Protein AF-A8DVV4-F1 (afdb_monomer_lite)

Radius of gyration: 11.35 Å; chains: 1; bounding box: 32×26×24 Å

pLDDT: mean 72.39, std 16.85, range [37.84, 89.69]

Foldseek 3Di:
DDDDADQDDDPDDDDSDQDAQDWDQAPVQGIFGFNDADPVQKTWTDDPVDPDIDIDGVVRD

Organism: Nematostella vectensis (NCBI:txid45351)

Structure (mmCIF, N/CA/C/O backbone):
data_AF-A8DVV4-F1
#
_entry.id   AF-A8DVV4-F1
#
loop_
_atom_site.group_PDB
_atom_site.id
_atom_site.type_symbol
_atom_site.label_atom_id
_atom_site.label_alt_id
_atom_site.label_comp_id
_atom_site.label_asym_id
_atom_site.label_entity_id
_atom_site.label_seq_id
_atom_site.pdbx_PDB_ins_code
_atom_site.Cartn_x
_atom_site.Cartn_y
_atom_site.Cartn_z
_atom_site.occupancy
_atom_site.B_iso_or_equiv
_atom_site.auth_seq_id
_atom_site.auth_comp_id
_atom_site.auth_asym_id
_atom_site.auth_atom_id
_atom_site.pdbx_PDB_model_num
ATOM 1 N N . GLN A 1 1 ? -22.061 10.917 -9.201 1.00 37.84 1 GLN A N 1
ATOM 2 C CA . GLN A 1 1 ? -21.484 9.660 -9.728 1.00 37.84 1 GLN A CA 1
ATOM 3 C C . GLN A 1 1 ? -20.213 9.355 -8.949 1.00 37.84 1 GLN A C 1
ATOM 5 O O . GLN A 1 1 ? -19.249 10.098 -9.067 1.00 37.84 1 GLN A O 1
ATOM 10 N N . GLY A 1 2 ? -20.259 8.361 -8.057 1.00 45.91 2 GLY A N 1
ATOM 11 C CA . GLY A 1 2 ? -19.150 8.025 -7.159 1.00 45.91 2 GLY A CA 1
ATOM 12 C C . GLY A 1 2 ? -18.025 7.290 -7.901 1.00 45.91 2 GLY A C 1
ATOM 13 O O . GLY A 1 2 ? -18.333 6.441 -8.739 1.00 45.91 2 GLY A O 1
ATOM 14 N N . PRO A 1 3 ? -16.739 7.580 -7.638 1.00 44.72 3 PRO A N 1
ATOM 15 C CA . PRO A 1 3 ? -15.641 6.903 -8.312 1.00 44.72 3 PRO A CA 1
ATOM 16 C C . PRO A 1 3 ? -15.556 5.454 -7.818 1.00 44.72 3 PRO A C 1
ATOM 18 O O . PRO A 1 3 ? -15.091 5.197 -6.714 1.00 44.72 3 PRO A O 1
ATOM 21 N N . VAL A 1 4 ? -15.969 4.508 -8.659 1.00 45.06 4 VAL A N 1
ATOM 22 C CA . VAL A 1 4 ? -15.759 3.064 -8.469 1.00 45.06 4 VAL A CA 1
ATOM 23 C C . VAL A 1 4 ? -14.258 2.818 -8.263 1.00 45.06 4 VAL A C 1
ATOM 25 O O . VAL A 1 4 ? -13.459 3.205 -9.119 1.00 45.06 4 VAL A O 1
ATOM 28 N N . MET A 1 5 ? -13.848 2.281 -7.111 1.00 45.69 5 MET A N 1
ATOM 29 C CA . MET A 1 5 ? -12.457 1.876 -6.854 1.00 45.69 5 MET A CA 1
ATOM 30 C C . MET A 1 5 ? -12.266 0.436 -7.325 1.00 45.69 5 MET A C 1
ATOM 32 O O . MET A 1 5 ? -13.063 -0.444 -7.001 1.00 45.69 5 MET A O 1
ATOM 36 N N . ALA A 1 6 ? -11.251 0.228 -8.161 1.00 44.47 6 ALA A N 1
ATOM 37 C CA . ALA A 1 6 ? -10.947 -1.056 -8.769 1.00 44.47 6 ALA A CA 1
ATOM 38 C C . ALA A 1 6 ? -10.089 -1.884 -7.804 1.00 44.47 6 ALA A C 1
ATOM 40 O O . ALA A 1 6 ? -8.921 -1.585 -7.580 1.00 44.47 6 ALA A O 1
ATOM 41 N N . VAL A 1 7 ? -10.685 -2.936 -7.243 1.00 42.41 7 VAL A N 1
ATOM 42 C CA . VAL A 1 7 ? -9.998 -3.944 -6.429 1.00 42.41 7 VAL A CA 1
ATOM 43 C C . VAL A 1 7 ? -9.043 -4.730 -7.328 1.00 42.41 7 VAL A C 1
ATOM 45 O O . VAL A 1 7 ? -9.483 -5.425 -8.244 1.00 42.41 7 VAL A O 1
ATOM 48 N N . LEU A 1 8 ? -7.735 -4.639 -7.075 1.00 42.97 8 LEU A N 1
ATOM 49 C CA . LEU A 1 8 ? -6.769 -5.543 -7.692 1.00 42.97 8 LEU A CA 1
ATOM 50 C C . LEU A 1 8 ? -6.743 -6.874 -6.940 1.00 42.97 8 LEU A C 1
ATOM 52 O O . LEU A 1 8 ? -6.510 -6.933 -5.734 1.00 42.97 8 LEU A O 1
ATOM 56 N N . ALA A 1 9 ? -7.001 -7.938 -7.697 1.00 46.50 9 ALA A N 1
ATOM 57 C CA . ALA A 1 9 ? -7.024 -9.317 -7.249 1.00 46.50 9 ALA A CA 1
ATOM 58 C C . ALA A 1 9 ? -5.686 -9.736 -6.619 1.00 46.50 9 ALA A C 1
ATOM 60 O O . ALA A 1 9 ? -4.628 -9.626 -7.240 1.00 46.50 9 ALA A O 1
ATOM 61 N N . VAL A 1 10 ? -5.755 -10.285 -5.405 1.00 44.75 10 VAL A N 1
ATOM 62 C CA . VAL A 1 10 ? -4.646 -11.005 -4.776 1.00 44.75 10 VAL A CA 1
ATOM 63 C C . VAL A 1 10 ? -4.983 -12.489 -4.855 1.00 44.75 10 VAL A C 1
ATOM 65 O O . VAL A 1 10 ? -6.040 -12.924 -4.402 1.00 44.75 10 VAL A O 1
ATOM 68 N N . ILE A 1 11 ? -4.108 -13.254 -5.501 1.00 50.75 11 ILE A N 1
ATOM 69 C CA . ILE A 1 11 ? -4.239 -14.701 -5.686 1.00 50.75 11 ILE A CA 1
ATOM 70 C C . ILE A 1 11 ? -4.413 -15.370 -4.309 1.00 50.75 11 ILE A C 1
ATOM 72 O O . ILE A 1 11 ? -3.496 -15.341 -3.492 1.00 50.75 11 ILE A O 1
ATOM 76 N N . GLY A 1 12 ? -5.587 -15.972 -4.078 1.00 40.47 12 GLY A N 1
ATOM 77 C CA . GLY A 1 12 ? -5.873 -16.860 -2.944 1.00 40.47 12 GLY A CA 1
ATOM 78 C C . GLY A 1 12 ? -6.784 -16.287 -1.850 1.00 40.47 12 GLY A C 1
ATOM 79 O O . GLY A 1 12 ? -6.294 -15.815 -0.835 1.00 40.47 12 GLY A O 1
ATOM 80 N N . GLY A 1 13 ? -8.103 -16.436 -2.032 1.00 42.44 13 GLY A N 1
ATOM 81 C CA . GLY A 1 13 ? -9.078 -16.636 -0.948 1.00 42.44 13 GLY A CA 1
ATOM 82 C C . GLY A 1 13 ? -9.415 -15.457 -0.019 1.00 42.44 13 GLY A C 1
ATOM 83 O O . GLY A 1 13 ? -8.698 -15.187 0.930 1.00 42.44 13 GLY A O 1
ATOM 84 N N . VAL A 1 14 ? -10.589 -14.850 -0.238 1.00 49.00 14 VAL A N 1
ATOM 85 C CA . VAL A 1 14 ? -11.545 -14.340 0.784 1.00 49.00 14 VAL A CA 1
ATOM 86 C C . VAL A 1 14 ? -10.984 -13.495 1.951 1.00 49.00 14 VAL A C 1
ATOM 88 O O . VAL A 1 14 ? -11.529 -13.518 3.048 1.00 49.00 14 VAL A O 1
ATOM 91 N N . ASP A 1 15 ? -9.951 -12.680 1.750 1.00 50.28 15 ASP A N 1
ATOM 92 C CA . ASP A 1 15 ? -9.644 -11.593 2.692 1.00 50.28 15 ASP A CA 1
ATOM 93 C C . ASP A 1 15 ? -9.279 -10.327 1.909 1.00 50.28 15 ASP A C 1
ATOM 95 O O . ASP A 1 15 ? -8.170 -10.168 1.405 1.00 50.28 15 ASP A O 1
ATOM 99 N N . SER A 1 16 ? -10.246 -9.414 1.772 1.00 55.56 16 SER A N 1
ATOM 100 C CA . SER A 1 16 ? -10.142 -8.141 1.033 1.00 55.56 16 SER A CA 1
ATOM 101 C C . SER A 1 16 ? -9.225 -7.108 1.707 1.00 55.56 16 SER A C 1
ATOM 103 O O . SER A 1 16 ? -9.382 -5.902 1.509 1.00 55.56 16 SER A O 1
ATOM 105 N N . ARG A 1 17 ? -8.305 -7.547 2.568 1.00 68.94 17 ARG A N 1
ATOM 106 C CA . ARG A 1 17 ? -7.453 -6.663 3.361 1.00 68.94 17 ARG A CA 1
ATOM 107 C C . ARG A 1 17 ? -6.165 -6.367 2.598 1.00 68.94 17 ARG A C 1
ATOM 1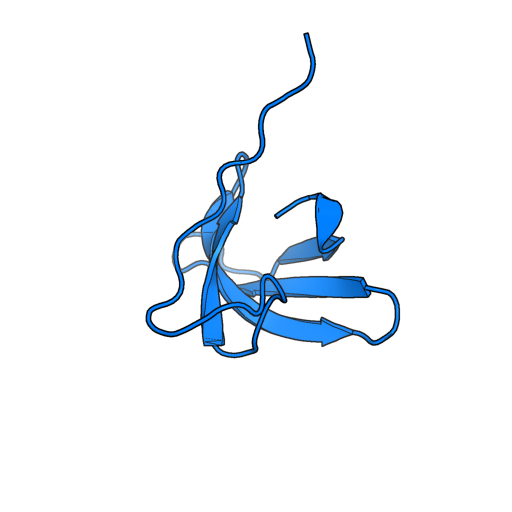09 O O . ARG A 1 17 ? -5.519 -7.294 2.107 1.00 68.94 17 ARG A O 1
ATOM 116 N N . PRO A 1 18 ? -5.730 -5.100 2.532 1.00 68.31 18 PRO A N 1
ATOM 117 C CA . PRO A 1 18 ? -4.401 -4.759 2.044 1.00 68.31 18 PRO A CA 1
ATOM 118 C C . PRO A 1 18 ? -3.342 -5.530 2.832 1.00 68.31 18 PRO A C 1
ATOM 120 O O . PRO A 1 18 ? -3.380 -5.565 4.062 1.00 68.31 18 PRO A O 1
ATOM 123 N N . ARG A 1 19 ? -2.394 -6.153 2.130 1.00 78.06 19 ARG A N 1
ATOM 124 C CA . ARG A 1 19 ? -1.279 -6.906 2.723 1.00 78.06 19 ARG A CA 1
ATOM 125 C C . ARG A 1 19 ? 0.042 -6.251 2.345 1.00 78.06 19 ARG A C 1
ATOM 127 O O . ARG A 1 19 ? 0.183 -5.710 1.251 1.00 78.06 19 ARG A O 1
ATOM 134 N N . LEU A 1 20 ? 1.019 -6.321 3.247 1.00 82.62 20 LEU A N 1
ATOM 135 C CA . LEU A 1 20 ? 2.395 -5.914 2.956 1.00 82.62 20 LEU A CA 1
ATOM 136 C C . LEU A 1 20 ? 2.938 -6.706 1.759 1.00 82.62 20 LEU A C 1
ATOM 138 O O . LEU A 1 20 ? 2.733 -7.913 1.672 1.00 82.62 20 LEU A O 1
ATOM 142 N N . GLY A 1 21 ? 3.602 -6.016 0.833 1.00 82.44 21 GLY A N 1
ATOM 143 C CA . GLY A 1 21 ? 4.100 -6.577 -0.424 1.00 82.44 21 GLY A CA 1
ATOM 144 C C . GLY A 1 21 ? 3.034 -6.768 -1.509 1.00 82.44 21 GLY A C 1
ATOM 145 O O . GLY A 1 21 ? 3.380 -7.121 -2.633 1.00 82.44 21 GLY A O 1
ATOM 146 N N . GLY A 1 22 ? 1.754 -6.518 -1.211 1.00 83.50 22 GLY A N 1
ATOM 147 C CA . GLY A 1 22 ? 0.675 -6.594 -2.192 1.00 83.50 22 GLY A CA 1
ATOM 148 C C . GLY A 1 22 ? 0.762 -5.477 -3.232 1.00 83.50 22 GLY A C 1
ATOM 149 O O . GLY A 1 22 ? 1.130 -4.344 -2.909 1.00 83.50 22 GLY A O 1
ATOM 150 N N . LEU A 1 23 ? 0.412 -5.794 -4.479 1.00 81.75 23 LEU A N 1
ATOM 151 C CA . LEU A 1 23 ? 0.260 -4.798 -5.535 1.00 81.75 23 LEU A CA 1
ATOM 152 C C . LEU A 1 23 ? -1.071 -4.066 -5.381 1.00 81.75 23 LEU A C 1
ATOM 154 O O . LEU A 1 23 ? -2.103 -4.676 -5.116 1.00 81.75 23 LEU A O 1
ATOM 158 N N . VAL A 1 24 ? -1.027 -2.754 -5.563 1.00 79.38 24 VAL A N 1
ATOM 159 C CA . VAL A 1 24 ? -2.177 -1.855 -5.486 1.00 79.38 24 VAL A CA 1
ATOM 160 C C . VAL A 1 24 ? -2.100 -0.858 -6.632 1.00 79.38 24 VAL A C 1
ATOM 162 O O . VAL A 1 24 ? -1.006 -0.466 -7.036 1.00 79.38 24 VAL A O 1
ATOM 165 N N . THR A 1 25 ? -3.246 -0.436 -7.154 1.00 80.25 25 THR A N 1
ATOM 166 C CA . THR A 1 25 ? -3.311 0.570 -8.216 1.00 80.25 25 THR A CA 1
ATOM 167 C C . THR A 1 25 ? -4.119 1.737 -7.713 1.00 80.25 25 THR A C 1
ATOM 169 O O . THR A 1 25 ? -5.322 1.620 -7.531 1.00 80.25 25 THR A O 1
ATOM 172 N N . HIS A 1 26 ? -3.452 2.867 -7.531 1.00 80.50 26 HIS A N 1
ATOM 173 C CA . HIS A 1 26 ? -4.094 4.114 -7.154 1.00 80.50 26 HIS A CA 1
ATOM 174 C C . HIS A 1 26 ? -4.403 4.925 -8.413 1.00 80.50 26 HIS A C 1
ATOM 176 O O . HIS A 1 26 ? -3.567 5.004 -9.314 1.00 80.50 26 HIS A O 1
ATOM 182 N N . LYS A 1 27 ? -5.562 5.585 -8.477 1.00 77.75 27 LYS A N 1
ATOM 183 C CA . LYS A 1 27 ? -5.976 6.359 -9.666 1.00 77.75 27 LYS A CA 1
ATOM 184 C C . LYS A 1 27 ? -4.962 7.432 -10.068 1.00 77.75 27 LYS A C 1
ATOM 186 O O . LYS A 1 27 ? -4.661 7.568 -11.247 1.00 77.75 27 LYS A O 1
ATOM 191 N N . ASP A 1 28 ? -4.389 8.125 -9.086 1.00 79.38 28 ASP A N 1
ATOM 192 C CA . ASP A 1 28 ? -3.428 9.208 -9.337 1.00 79.38 28 ASP A CA 1
ATOM 193 C C . ASP A 1 28 ? -1.964 8.748 -9.434 1.00 79.38 28 ASP A C 1
ATOM 195 O O . ASP A 1 28 ? -1.130 9.475 -9.968 1.00 79.38 28 ASP A O 1
ATOM 199 N N . TRP A 1 29 ? -1.613 7.587 -8.864 1.00 76.62 29 TRP A N 1
ATOM 200 C CA . TRP A 1 29 ? -0.210 7.132 -8.753 1.00 76.62 29 TRP A CA 1
ATOM 201 C C . TRP A 1 29 ? 0.088 5.905 -9.620 1.00 76.62 29 TRP A C 1
ATOM 203 O O . TRP A 1 29 ? 1.237 5.472 -9.721 1.00 76.62 29 TRP A O 1
ATOM 213 N N . GLY A 1 30 ? -0.947 5.330 -10.232 1.00 80.88 30 GLY A N 1
ATOM 214 C CA . GLY A 1 30 ? -0.872 4.079 -10.964 1.00 80.88 30 GLY A CA 1
ATOM 215 C C . GLY A 1 30 ? -0.532 2.898 -10.056 1.00 80.88 30 GLY A C 1
ATOM 216 O O . GLY A 1 30 ? -0.895 2.856 -8.878 1.00 80.88 30 GLY A O 1
ATOM 217 N N . LEU A 1 31 ? 0.167 1.922 -10.633 1.00 84.75 31 LEU A N 1
ATOM 218 C CA . LEU A 1 31 ? 0.584 0.705 -9.948 1.00 84.75 31 LEU A CA 1
ATOM 219 C C . LEU A 1 31 ? 1.686 0.998 -8.917 1.00 84.75 31 LEU A C 1
ATOM 221 O O . LEU A 1 31 ? 2.673 1.693 -9.188 1.00 84.75 31 LEU A O 1
ATOM 225 N N . GLY A 1 32 ? 1.548 0.394 -7.746 1.00 85.81 32 GLY A N 1
ATOM 226 C CA . GLY A 1 32 ? 2.546 0.391 -6.693 1.00 85.81 32 GLY A CA 1
ATOM 227 C C . GLY A 1 32 ? 2.419 -0.829 -5.791 1.00 85.81 32 GLY A C 1
ATOM 228 O O . GLY A 1 32 ? 1.585 -1.708 -5.991 1.00 85.81 32 GLY A O 1
ATOM 229 N N . THR A 1 33 ? 3.278 -0.887 -4.785 1.00 87.19 33 THR A N 1
ATOM 230 C CA . THR A 1 33 ? 3.361 -1.982 -3.825 1.00 87.19 33 THR A CA 1
ATOM 231 C C . THR A 1 33 ? 3.191 -1.441 -2.416 1.00 87.19 33 THR A C 1
ATOM 233 O O . THR A 1 33 ? 3.792 -0.428 -2.045 1.00 87.19 33 THR A O 1
ATOM 236 N N . VAL A 1 34 ? 2.395 -2.126 -1.604 1.00 87.25 34 VAL A N 1
ATOM 237 C CA . VAL A 1 34 ? 2.223 -1.794 -0.191 1.00 87.25 34 VAL A CA 1
ATOM 238 C C . VAL A 1 34 ? 3.511 -2.108 0.567 1.00 87.25 34 VAL A C 1
ATOM 240 O O . VAL A 1 34 ? 3.891 -3.263 0.723 1.00 87.25 34 VAL A O 1
ATOM 243 N N . SER A 1 35 ? 4.180 -1.077 1.070 1.00 89.25 35 SER A N 1
ATOM 244 C CA . SER A 1 35 ? 5.425 -1.190 1.848 1.00 89.25 35 SER A CA 1
ATOM 245 C C . SER A 1 35 ? 5.204 -1.055 3.356 1.00 89.25 35 SER A C 1
ATOM 247 O O . SER A 1 35 ? 6.018 -1.534 4.143 1.00 89.25 35 SER A O 1
ATOM 249 N N . ARG A 1 36 ? 4.102 -0.423 3.783 1.00 88.44 36 ARG A N 1
ATOM 250 C CA . ARG A 1 36 ? 3.721 -0.302 5.198 1.00 88.44 36 ARG A CA 1
ATOM 251 C C . ARG A 1 36 ? 2.204 -0.210 5.347 1.00 88.44 36 ARG A C 1
ATOM 253 O O . ARG A 1 36 ? 1.562 0.477 4.561 1.00 88.44 36 ARG A O 1
ATOM 260 N N . ILE A 1 37 ? 1.656 -0.835 6.388 1.00 87.81 37 ILE A N 1
ATOM 261 C CA . ILE A 1 37 ? 0.271 -0.654 6.839 1.00 87.81 37 ILE A CA 1
ATOM 262 C C . ILE A 1 37 ? 0.333 -0.133 8.270 1.00 87.81 37 ILE A C 1
ATOM 264 O O . ILE A 1 37 ? 0.954 -0.750 9.134 1.00 87.81 37 ILE A O 1
ATOM 268 N N . ALA A 1 38 ? -0.258 1.027 8.509 1.00 87.19 38 ALA A N 1
ATOM 269 C CA . ALA A 1 38 ? -0.364 1.618 9.828 1.00 87.19 38 ALA A CA 1
ATOM 270 C C . ALA A 1 38 ? -1.671 1.167 10.507 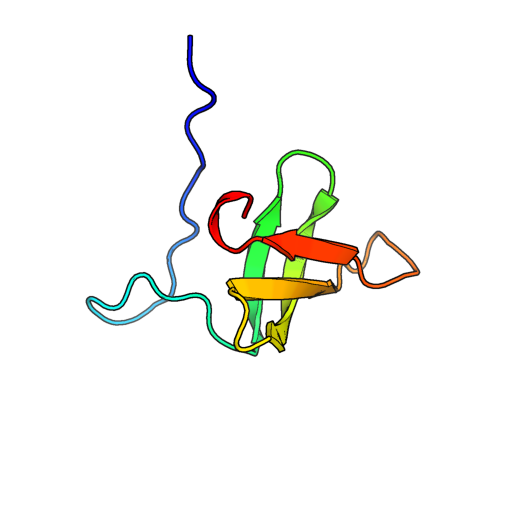1.00 87.19 38 ALA A C 1
ATOM 272 O O . ALA A 1 38 ? -2.694 1.020 9.835 1.00 87.19 38 ALA A O 1
ATOM 273 N N . PRO A 1 39 ? -1.679 1.005 11.842 1.00 82.44 39 PRO A N 1
ATOM 274 C CA . PRO A 1 39 ? -2.864 0.566 12.586 1.00 82.44 39 PRO A CA 1
ATOM 275 C C . PRO A 1 39 ? -4.029 1.568 12.518 1.00 82.44 39 PRO A C 1
ATOM 277 O O . PRO A 1 39 ? -5.167 1.206 12.780 1.00 82.44 39 PRO A O 1
ATOM 280 N N . ASN A 1 40 ? -3.769 2.815 12.111 1.00 84.75 40 ASN A N 1
ATOM 281 C CA . ASN A 1 40 ? -4.789 3.835 11.852 1.00 84.75 40 ASN A CA 1
ATOM 282 C C . ASN A 1 40 ? -5.455 3.711 10.465 1.00 84.75 40 ASN A C 1
ATOM 284 O O . ASN A 1 40 ? -6.124 4.645 10.026 1.00 84.75 40 ASN A O 1
ATOM 288 N N . GLY A 1 41 ? -5.222 2.611 9.742 1.00 79.19 41 GLY A N 1
ATOM 289 C CA . GLY A 1 41 ? -5.805 2.371 8.423 1.00 79.19 41 GLY A CA 1
ATOM 290 C C . GLY A 1 41 ? -5.142 3.146 7.281 1.00 79.19 41 GLY A C 1
ATOM 291 O O . GLY A 1 41 ? -5.720 3.229 6.199 1.00 79.19 41 GLY A O 1
ATOM 292 N N . LYS A 1 42 ? -3.947 3.720 7.485 1.00 87.12 42 LYS A N 1
ATOM 293 C CA . LYS A 1 42 ? -3.129 4.300 6.405 1.00 87.12 42 LYS A CA 1
ATOM 294 C C . LYS A 1 42 ? -2.160 3.275 5.827 1.00 87.12 42 LYS A C 1
ATOM 296 O O . LYS A 1 42 ? -1.617 2.442 6.545 1.00 87.12 42 LYS A O 1
ATOM 301 N N . VAL A 1 43 ? -1.892 3.384 4.537 1.00 88.19 43 VAL A N 1
ATOM 302 C CA . VAL A 1 43 ? -1.013 2.506 3.772 1.00 88.19 43 VAL A CA 1
ATOM 303 C C . VAL A 1 43 ? 0.032 3.332 3.055 1.00 88.19 43 VAL A C 1
ATOM 305 O O . VAL A 1 43 ? -0.273 4.361 2.454 1.00 88.19 43 VAL A O 1
ATOM 308 N N . THR A 1 44 ? 1.268 2.858 3.096 1.00 89.69 44 THR A N 1
ATOM 309 C CA . THR A 1 44 ? 2.363 3.418 2.319 1.00 89.69 44 THR A CA 1
ATOM 310 C C . THR A 1 44 ? 2.561 2.594 1.057 1.00 89.69 44 THR A C 1
ATOM 312 O O . THR A 1 44 ? 2.889 1.408 1.125 1.00 89.69 44 THR A O 1
ATOM 315 N N . VAL A 1 45 ? 2.422 3.240 -0.092 1.00 88.38 45 VAL A N 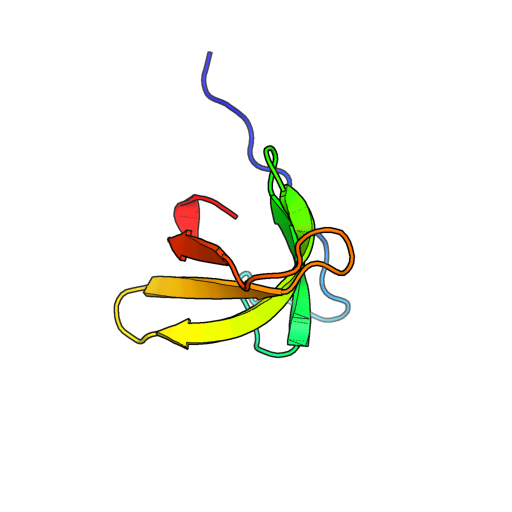1
ATOM 316 C CA . VAL A 1 45 ? 2.601 2.664 -1.421 1.00 88.38 45 VAL A CA 1
ATOM 317 C C . VAL A 1 45 ? 3.931 3.142 -1.997 1.00 88.38 45 VAL A C 1
ATOM 319 O O . VAL A 1 45 ? 4.191 4.344 -2.079 1.00 88.38 45 VAL A O 1
ATOM 322 N N . GLN A 1 46 ? 4.785 2.205 -2.395 1.00 88.12 46 GLN A N 1
ATOM 323 C CA . GLN A 1 46 ? 5.959 2.482 -3.219 1.00 88.12 46 GLN A CA 1
ATOM 324 C C . GLN A 1 46 ? 5.624 2.190 -4.676 1.00 88.12 46 GLN A C 1
ATOM 326 O O . GLN A 1 46 ? 5.217 1.082 -5.007 1.00 88.12 46 GLN A O 1
ATOM 331 N N . SER A 1 47 ? 5.809 3.171 -5.551 1.00 83.81 47 SER A N 1
ATOM 332 C CA . SER A 1 47 ? 5.703 2.979 -6.996 1.00 83.81 47 SER A CA 1
ATOM 333 C C . SER A 1 47 ? 7.074 3.174 -7.624 1.00 83.81 47 SER A C 1
ATOM 335 O O . SER A 1 47 ? 7.817 4.059 -7.209 1.00 83.81 47 SER A O 1
ATOM 337 N N . LYS A 1 48 ? 7.400 2.391 -8.656 1.00 76.00 48 LYS A N 1
ATOM 338 C CA . LYS A 1 48 ? 8.649 2.565 -9.416 1.00 76.00 48 LYS A CA 1
ATOM 339 C C . LYS A 1 48 ? 8.714 3.920 -10.128 1.00 76.00 48 LYS A C 1
ATOM 341 O O . LYS A 1 48 ? 9.803 4.430 -10.358 1.00 76.00 48 LYS A O 1
ATOM 346 N N . ASN A 1 49 ? 7.557 4.514 -10.427 1.00 75.94 49 ASN A N 1
ATOM 347 C CA . ASN A 1 49 ? 7.465 5.794 -11.132 1.00 75.94 49 ASN A CA 1
ATOM 348 C C . ASN A 1 49 ? 7.592 7.003 -10.196 1.00 75.94 49 ASN A C 1
ATOM 350 O O . ASN A 1 49 ? 7.833 8.119 -10.651 1.00 75.94 49 ASN A O 1
ATOM 354 N N . HIS A 1 50 ? 7.438 6.804 -8.885 1.00 75.75 50 HIS A N 1
ATOM 355 C CA . HIS A 1 50 ? 7.512 7.874 -7.900 1.00 75.75 50 HIS A CA 1
ATOM 356 C C . HIS A 1 50 ? 8.718 7.659 -6.987 1.00 75.75 50 HIS A C 1
ATOM 358 O O . HIS A 1 50 ? 8.761 6.721 -6.202 1.00 75.75 50 HIS A O 1
ATOM 364 N N . SER A 1 51 ? 9.676 8.589 -7.027 1.00 77.44 51 SER A N 1
ATOM 365 C CA . SER A 1 51 ? 10.896 8.541 -6.202 1.00 77.44 51 SER A CA 1
ATOM 366 C C . SER A 1 51 ? 10.624 8.524 -4.685 1.00 77.44 51 SER A C 1
ATOM 368 O O . SER A 1 51 ? 11.466 8.066 -3.916 1.00 77.44 51 SER A O 1
ATOM 370 N N . LYS A 1 52 ? 9.447 8.989 -4.236 1.00 84.62 52 LYS A N 1
ATOM 371 C CA . LYS A 1 52 ? 9.055 8.996 -2.820 1.00 84.62 52 LYS A CA 1
ATOM 372 C C . LYS A 1 52 ? 7.847 8.089 -2.569 1.00 84.62 52 LYS A C 1
ATOM 374 O O . LYS A 1 52 ? 6.878 8.175 -3.328 1.00 84.62 52 LYS A O 1
ATOM 379 N N . PRO A 1 53 ? 7.854 7.299 -1.477 1.00 85.75 53 PRO A N 1
ATOM 380 C CA . PRO A 1 53 ? 6.688 6.537 -1.057 1.00 85.75 53 PRO A CA 1
ATOM 381 C C . PRO A 1 53 ? 5.516 7.471 -0.743 1.00 85.75 53 PRO A C 1
ATOM 383 O O . P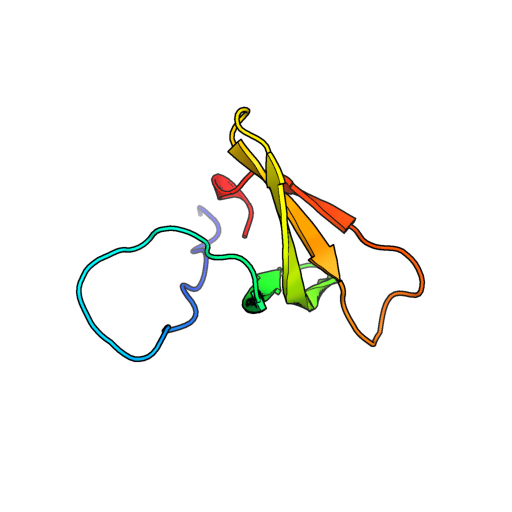RO A 1 53 ? 5.691 8.557 -0.182 1.00 85.75 53 PRO A O 1
ATOM 386 N N . LYS A 1 54 ? 4.312 7.040 -1.105 1.00 87.44 54 LYS A N 1
ATOM 387 C CA . LYS A 1 54 ? 3.079 7.810 -0.950 1.00 87.44 54 LYS A CA 1
ATOM 388 C C . LYS A 1 54 ? 2.192 7.178 0.112 1.00 87.44 54 LYS A C 1
ATOM 390 O O . LYS A 1 54 ? 2.141 5.960 0.220 1.00 87.44 54 LYS A O 1
ATOM 395 N N . ILE A 1 55 ? 1.516 7.997 0.913 1.00 88.69 55 ILE A N 1
ATOM 396 C CA . ILE A 1 55 ? 0.655 7.530 2.004 1.00 88.69 55 ILE A CA 1
ATOM 397 C C . ILE A 1 55 ? -0.790 7.867 1.657 1.00 88.69 55 ILE A C 1
ATOM 399 O O . ILE A 1 55 ? -1.100 9.030 1.413 1.00 88.69 55 ILE A O 1
ATOM 403 N N . CYS A 1 56 ? -1.662 6.865 1.667 1.00 85.06 56 CYS A N 1
ATOM 404 C CA . CYS A 1 56 ? -3.108 7.005 1.479 1.00 85.06 56 CYS A CA 1
ATOM 405 C C . CYS A 1 56 ? -3.846 6.156 2.524 1.00 85.06 56 CYS A C 1
ATOM 407 O O . CYS A 1 56 ? -3.278 5.201 3.051 1.00 85.06 56 CYS A O 1
ATOM 409 N N . PRO A 1 57 ? -5.086 6.488 2.896 1.00 84.31 57 PRO A N 1
ATOM 410 C CA . PRO A 1 57 ? -5.937 5.568 3.637 1.00 84.31 57 PRO A CA 1
ATOM 411 C C . PRO A 1 57 ? -6.258 4.327 2.791 1.00 84.31 57 PRO A C 1
ATOM 413 O O . PRO A 1 57 ? -6.364 4.415 1.571 1.00 84.31 57 PRO A O 1
ATOM 416 N N . ILE A 1 58 ? -6.472 3.185 3.451 1.00 77.75 58 ILE A N 1
ATOM 417 C CA . ILE A 1 58 ? -6.895 1.922 2.816 1.00 77.75 58 ILE A CA 1
ATOM 418 C C . ILE A 1 58 ? -8.121 2.119 1.916 1.00 77.75 58 ILE A C 1
ATOM 420 O O . ILE A 1 58 ? -8.225 1.483 0.877 1.00 77.75 58 ILE A O 1
ATOM 424 N N . SER A 1 59 ? -9.032 3.015 2.298 1.00 75.75 59 SER A N 1
ATOM 425 C CA . SER A 1 59 ? -10.248 3.333 1.544 1.00 75.75 59 SER A CA 1
ATOM 426 C C . SER A 1 59 ? -10.013 4.100 0.237 1.00 75.75 59 SER A C 1
ATOM 428 O O . SER A 1 59 ? -10.951 4.244 -0.543 1.00 75.75 59 SER A O 1
ATOM 430 N N . GLN A 1 60 ? -8.807 4.633 0.021 1.00 71.12 60 GLN A N 1
ATOM 431 C CA . GLN A 1 60 ? -8.419 5.370 -1.187 1.00 71.12 60 GLN A CA 1
ATOM 432 C C . GLN A 1 60 ? -7.458 4.583 -2.087 1.00 71.12 60 GLN A C 1
ATOM 434 O O . GLN A 1 60 ? -7.023 5.126 -3.097 1.00 71.12 60 GLN A O 1
ATOM 439 N N . LEU A 1 61 ? -7.130 3.333 -1.747 1.00 71.75 61 LEU A N 1
ATOM 440 C CA . LEU A 1 61 ? -6.507 2.397 -2.688 1.00 71.75 61 LEU A CA 1
ATOM 441 C C . LEU A 1 61 ? -7.541 1.923 -3.7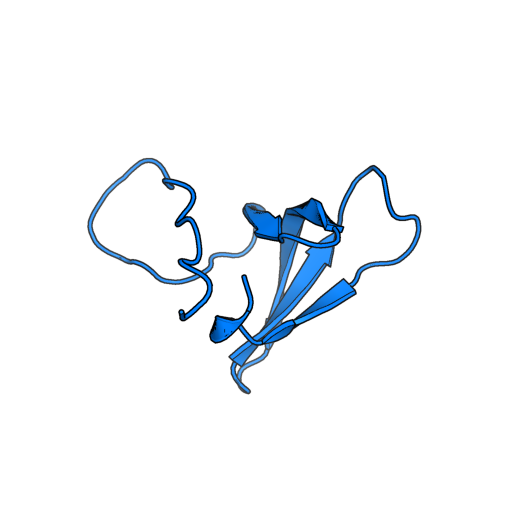12 1.00 71.75 61 LEU A C 1
ATOM 443 O O . LEU A 1 61 ? -7.197 1.946 -4.910 1.00 71.75 61 LEU A O 1
#

Sequence (61 aa):
QGPVMAVLAVIGGVDSRPRLGGLVTHKDWGLGTVSRIAPNGKVTVQSKNHSKPKICP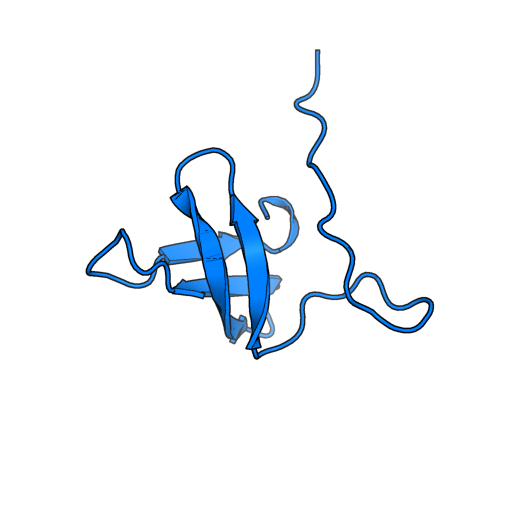ISQL

Secondary structure (DSSP, 8-state):
------PPP-SSSS-----TT-EEEETTTEEEEEEEE-TTSEEEEE-TT-SS-EEEEGGG-